Protein AF-A0AAD6LIY0-F1 (afdb_monomer_lite)

Structure (mmCIF, N/CA/C/O backbone):
data_AF-A0AAD6LIY0-F1
#
_entry.id   AF-A0AAD6LIY0-F1
#
loop_
_atom_site.group_PDB
_atom_site.id
_atom_site.type_symbol
_atom_site.label_atom_id
_atom_site.label_alt_id
_atom_site.label_comp_id
_atom_site.label_asym_id
_atom_site.label_entity_id
_atom_site.label_seq_id
_atom_site.pdbx_PDB_ins_code
_atom_site.Cartn_x
_atom_site.Cartn_y
_atom_site.Cartn_z
_atom_site.occupancy
_atom_site.B_iso_or_equiv
_atom_site.auth_seq_id
_atom_site.auth_comp_id
_atom_site.auth_asym_id
_atom_site.auth_atom_id
_atom_site.pdbx_PDB_model_num
ATOM 1 N N . MET A 1 1 ? 48.246 -37.987 -53.014 1.00 38.66 1 MET A N 1
ATO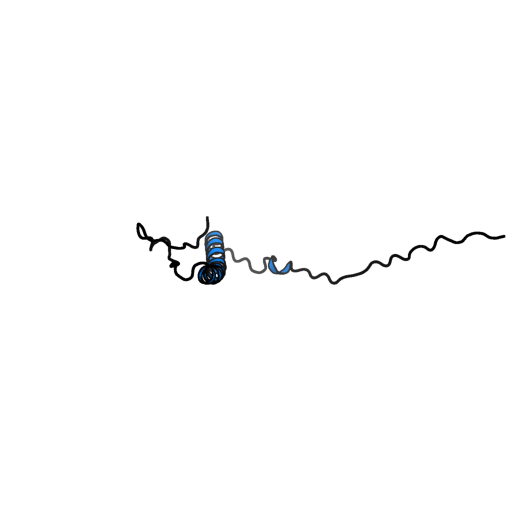M 2 C CA . MET A 1 1 ? 48.627 -37.355 -51.735 1.00 38.66 1 MET A CA 1
ATOM 3 C C . MET A 1 1 ? 47.327 -36.937 -51.069 1.00 38.66 1 MET A C 1
ATOM 5 O O . MET A 1 1 ? 46.679 -36.028 -51.564 1.00 38.66 1 MET A O 1
ATOM 9 N N . ALA A 1 2 ? 46.874 -37.711 -50.084 1.00 60.69 2 ALA A N 1
ATOM 10 C CA . ALA A 1 2 ? 45.650 -37.449 -49.334 1.00 60.69 2 ALA A CA 1
ATOM 11 C C . ALA A 1 2 ? 46.034 -36.670 -48.069 1.00 60.69 2 ALA A C 1
ATOM 13 O O . ALA A 1 2 ? 46.806 -37.180 -47.263 1.00 60.69 2 ALA A O 1
ATOM 14 N N . ALA A 1 3 ? 45.577 -35.427 -47.952 1.00 50.41 3 ALA A N 1
ATOM 15 C CA . ALA A 1 3 ? 45.741 -34.562 -46.783 1.00 50.41 3 ALA A CA 1
ATOM 16 C C . ALA A 1 3 ? 44.840 -33.337 -47.008 1.00 50.41 3 ALA A C 1
ATOM 18 O O . ALA A 1 3 ? 44.921 -32.733 -48.070 1.00 50.41 3 ALA A O 1
ATOM 19 N N . MET A 1 4 ? 43.947 -32.909 -46.126 1.00 49.00 4 MET A N 1
ATOM 20 C CA . MET A 1 4 ? 43.507 -33.361 -44.809 1.00 49.00 4 MET A CA 1
ATOM 21 C C . MET A 1 4 ? 42.005 -33.049 -44.769 1.00 49.00 4 MET A C 1
ATOM 23 O O . MET A 1 4 ? 41.611 -31.949 -45.158 1.00 49.00 4 MET A O 1
ATOM 27 N N . GLU A 1 5 ? 41.173 -33.989 -44.320 1.00 49.97 5 GLU A N 1
ATOM 28 C CA . GLU A 1 5 ? 39.821 -33.651 -43.874 1.00 49.97 5 GLU A CA 1
ATOM 29 C C . GLU A 1 5 ? 39.980 -32.713 -42.676 1.00 49.97 5 GLU A C 1
ATOM 31 O O . GLU A 1 5 ? 40.378 -33.134 -41.589 1.00 49.97 5 GLU A O 1
ATOM 36 N N . ILE A 1 6 ? 39.777 -31.415 -42.911 1.00 59.97 6 ILE A N 1
ATOM 37 C CA . ILE A 1 6 ? 39.653 -30.436 -41.839 1.00 59.97 6 ILE A CA 1
ATOM 38 C C . ILE A 1 6 ? 38.369 -30.827 -41.130 1.00 59.97 6 ILE A C 1
ATOM 40 O O . ILE A 1 6 ? 37.284 -30.663 -41.690 1.00 59.97 6 ILE A O 1
ATOM 44 N N . ASP A 1 7 ? 38.549 -31.429 -39.955 1.00 59.78 7 ASP A N 1
ATOM 45 C CA . ASP A 1 7 ? 37.532 -31.727 -38.959 1.00 59.78 7 ASP A CA 1
ATOM 46 C C . ASP A 1 7 ? 36.471 -30.637 -39.035 1.00 59.78 7 ASP A C 1
ATOM 48 O O . ASP A 1 7 ? 36.765 -29.485 -38.714 1.00 59.78 7 ASP A O 1
ATOM 52 N N . THR A 1 8 ? 35.321 -30.979 -39.635 1.00 57.97 8 THR A N 1
ATOM 53 C CA . THR A 1 8 ? 34.250 -30.048 -40.003 1.00 57.97 8 THR A CA 1
ATOM 54 C C . THR A 1 8 ? 34.075 -29.073 -38.860 1.00 57.97 8 THR A C 1
ATOM 56 O O . THR A 1 8 ? 33.509 -29.443 -37.829 1.00 57.97 8 THR A O 1
ATOM 59 N N . GLU A 1 9 ? 34.602 -27.855 -39.029 1.00 60.72 9 GLU A N 1
ATOM 60 C CA . GLU A 1 9 ? 34.437 -26.783 -38.067 1.00 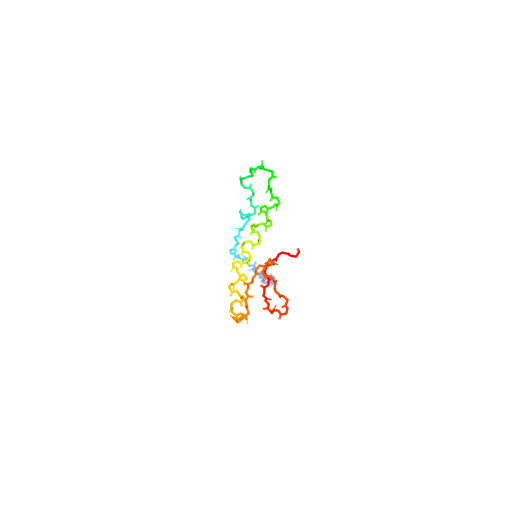60.72 9 GLU A CA 1
ATOM 61 C C . GLU A 1 9 ? 32.934 -26.673 -37.900 1.00 60.72 9 GLU A C 1
ATOM 63 O O . GLU A 1 9 ? 32.225 -26.244 -38.818 1.00 60.72 9 GLU A O 1
ATOM 68 N N . LYS A 1 10 ? 32.416 -27.181 -36.775 1.00 65.12 10 LYS A N 1
ATOM 69 C CA . LYS A 1 10 ? 31.010 -27.028 -36.441 1.00 65.12 10 LYS A CA 1
ATOM 70 C C . LYS A 1 10 ? 30.808 -25.527 -36.444 1.00 65.12 10 LYS A C 1
ATOM 72 O O . LYS A 1 10 ? 31.250 -24.844 -35.524 1.00 65.12 10 LYS A O 1
ATOM 77 N N . ASN A 1 11 ? 30.207 -25.034 -37.523 1.00 68.25 11 ASN A N 1
ATOM 78 C CA . ASN A 1 11 ? 29.898 -23.636 -37.750 1.00 68.25 11 ASN A CA 1
ATOM 79 C C . ASN A 1 11 ? 28.806 -23.279 -36.741 1.00 68.25 11 ASN A C 1
ATOM 81 O O . ASN A 1 11 ? 27.611 -23.281 -37.038 1.00 68.25 11 ASN A O 1
ATOM 85 N N . LEU A 1 12 ? 29.219 -23.098 -35.486 1.00 77.06 12 LEU A N 1
ATOM 86 C CA . LEU A 1 12 ? 28.356 -22.775 -34.369 1.00 77.06 12 LEU A CA 1
ATOM 87 C C . LEU A 1 12 ? 27.910 -21.334 -34.571 1.00 77.06 12 LEU A C 1
ATOM 89 O O . LEU A 1 12 ? 28.556 -20.380 -34.142 1.00 77.06 12 LEU A O 1
ATOM 93 N N . GLN A 1 13 ? 26.796 -21.174 -35.275 1.00 80.94 13 GLN A N 1
ATOM 94 C CA . GLN A 1 13 ? 26.188 -19.871 -35.448 1.00 80.94 13 GLN A CA 1
ATOM 95 C C . GLN A 1 13 ? 25.615 -19.404 -34.112 1.00 80.94 13 GLN A C 1
ATOM 97 O O . GLN A 1 13 ? 24.816 -20.096 -33.473 1.00 80.94 13 GLN A O 1
ATOM 102 N N . ARG A 1 14 ? 26.015 -18.201 -33.691 1.00 84.12 14 ARG A N 1
ATOM 103 C CA . ARG A 1 14 ? 25.453 -17.551 -32.507 1.00 84.12 14 ARG A CA 1
ATOM 104 C C . ARG A 1 14 ? 23.959 -17.328 -32.734 1.00 84.12 14 ARG A C 1
ATOM 106 O O . ARG A 1 14 ? 23.569 -16.451 -33.505 1.00 84.12 14 ARG A O 1
ATOM 113 N N . LYS A 1 15 ? 23.125 -18.094 -32.032 1.00 86.50 15 LYS A N 1
ATOM 114 C CA . LYS A 1 15 ? 21.685 -17.838 -31.978 1.00 86.50 15 LYS A CA 1
ATOM 115 C C . LYS A 1 15 ? 21.445 -16.485 -31.313 1.00 86.50 15 LYS A C 1
ATOM 1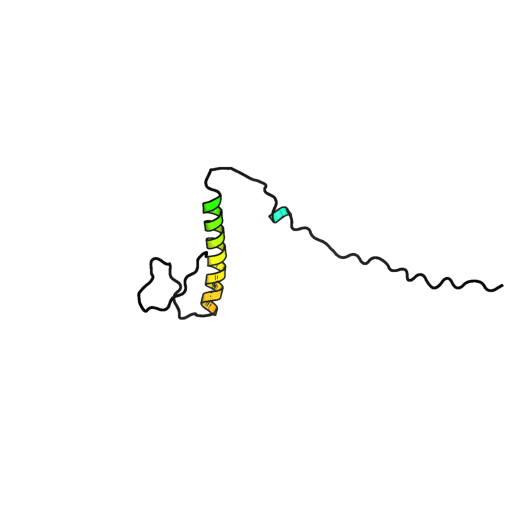17 O O . LYS A 1 15 ? 22.065 -16.168 -30.299 1.00 86.50 15 LYS A O 1
ATOM 122 N N . LYS A 1 16 ? 20.564 -15.686 -31.907 1.00 89.00 16 LYS A N 1
ATOM 123 C CA . LYS A 1 16 ? 20.109 -14.409 -31.355 1.00 89.00 16 LYS A CA 1
ATOM 124 C C . LYS A 1 16 ? 18.699 -14.595 -30.805 1.00 89.00 16 LYS A C 1
ATOM 126 O O . LYS A 1 16 ? 17.896 -15.303 -31.407 1.00 89.00 16 LYS A O 1
ATOM 131 N N . SER A 1 17 ? 18.417 -13.947 -29.687 1.00 90.25 17 SER A N 1
ATOM 132 C CA . SER A 1 17 ? 17.081 -13.799 -29.117 1.00 90.25 17 SER A CA 1
ATOM 133 C C . SER A 1 17 ? 16.793 -12.318 -28.91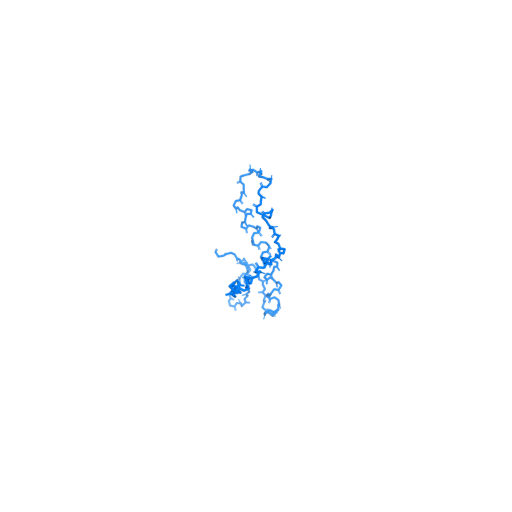6 1.00 90.25 17 SER A C 1
ATOM 135 O O . SER A 1 17 ? 17.715 -11.502 -28.846 1.00 90.25 17 SER A O 1
ATOM 137 N N . THR A 1 18 ? 15.515 -11.970 -28.826 1.00 92.19 18 THR A N 1
ATOM 138 C CA . THR A 1 18 ? 15.100 -10.600 -28.537 1.00 92.19 18 THR A CA 1
ATOM 139 C C . THR A 1 18 ? 15.420 -10.268 -27.084 1.00 92.19 18 THR A C 1
ATOM 141 O O . THR A 1 18 ? 15.040 -11.009 -26.180 1.00 92.19 18 THR A O 1
ATOM 144 N N . TYR A 1 19 ? 16.124 -9.160 -26.871 1.00 93.00 19 TYR A N 1
ATOM 145 C CA . TYR A 1 19 ? 16.306 -8.536 -25.566 1.00 93.00 19 TYR A CA 1
ATOM 146 C C . TYR A 1 19 ? 15.547 -7.212 -25.563 1.00 93.00 19 TYR A C 1
ATOM 148 O O . TYR A 1 19 ? 15.631 -6.458 -26.533 1.00 93.00 19 TYR A O 1
ATOM 156 N N . GLN A 1 20 ? 14.831 -6.938 -24.480 1.00 93.31 20 GLN A N 1
ATOM 157 C CA . GLN A 1 20 ? 14.153 -5.670 -24.251 1.00 93.31 20 GLN A CA 1
ATOM 158 C C . GLN A 1 20 ? 14.624 -5.120 -22.905 1.00 93.31 20 GLN A C 1
ATOM 160 O O . GLN A 1 20 ? 14.493 -5.802 -21.890 1.00 93.31 20 GLN A O 1
ATOM 165 N N . SER A 1 21 ? 15.192 -3.911 -22.910 1.00 91.06 21 SER A N 1
ATOM 166 C CA . SER A 1 21 ? 15.472 -3.177 -21.673 1.00 91.06 21 SER A CA 1
ATOM 167 C C . SER A 1 21 ? 14.161 -2.629 -21.099 1.00 91.06 21 SER A C 1
ATOM 169 O O . SER A 1 21 ? 13.269 -2.242 -21.854 1.00 91.06 21 SER A O 1
ATOM 171 N N . LEU A 1 22 ? 14.051 -2.622 -19.769 1.00 91.69 22 LEU A N 1
ATOM 172 C CA . LEU A 1 22 ? 12.933 -2.045 -19.011 1.00 91.69 22 LEU A CA 1
ATOM 173 C C . LEU A 1 22 ? 13.414 -0.925 -18.068 1.00 91.69 22 LEU A C 1
ATOM 175 O O . LEU A 1 22 ? 12.719 -0.570 -17.111 1.00 91.69 22 LEU A O 1
ATOM 179 N N . ASP A 1 23 ? 14.606 -0.383 -18.335 1.00 92.19 23 ASP A N 1
ATOM 180 C CA . ASP A 1 23 ? 15.316 0.544 -17.445 1.00 92.19 23 ASP A CA 1
ATOM 181 C C . ASP A 1 23 ? 14.599 1.894 -17.303 1.00 92.19 23 ASP A C 1
ATOM 183 O O . ASP A 1 23 ? 14.724 2.549 -16.272 1.00 92.19 23 ASP A O 1
ATOM 187 N N . GLU A 1 24 ? 13.774 2.262 -18.288 1.00 88.75 24 GLU A N 1
ATOM 188 C CA . GLU A 1 24 ? 12.937 3.472 -18.284 1.00 88.75 24 GLU A CA 1
ATOM 189 C C . GLU A 1 24 ? 12.064 3.577 -17.021 1.00 88.75 24 GLU A C 1
ATOM 191 O O . GLU A 1 24 ? 11.813 4.669 -16.521 1.00 88.75 24 GLU A O 1
ATOM 196 N N . THR A 1 25 ? 11.656 2.441 -16.443 1.00 85.19 25 THR A N 1
ATOM 197 C CA . THR A 1 25 ? 10.852 2.395 -15.206 1.00 85.19 25 THR A CA 1
ATOM 198 C C . THR A 1 25 ? 11.597 2.961 -13.993 1.00 85.19 25 THR A C 1
ATOM 200 O O . THR A 1 25 ? 10.979 3.410 -13.028 1.00 85.19 25 THR A O 1
ATOM 203 N N . PHE A 1 26 ? 12.927 2.910 -14.023 1.00 85.69 26 PHE A N 1
ATOM 204 C CA . PHE A 1 26 ? 13.802 3.351 -12.940 1.00 85.69 26 PHE A CA 1
ATOM 205 C C . PHE A 1 26 ? 14.448 4.710 -13.233 1.00 85.69 26 PHE A C 1
ATOM 207 O O . PHE A 1 26 ? 15.168 5.237 -12.382 1.00 85.69 26 PHE A O 1
ATOM 214 N N . GLU A 1 27 ? 14.201 5.286 -14.412 1.00 87.38 27 GLU A N 1
ATOM 215 C CA . GLU A 1 27 ? 14.725 6.593 -14.782 1.00 87.38 27 GLU A CA 1
ATOM 216 C C . GLU A 1 27 ? 13.988 7.703 -14.019 1.00 87.38 27 GLU A C 1
ATOM 218 O O . GLU A 1 27 ? 12.766 7.852 -14.075 1.00 87.38 27 GLU A O 1
ATOM 223 N N . ILE A 1 28 ? 14.748 8.522 -13.294 1.00 82.19 28 ILE A N 1
ATOM 224 C CA . ILE A 1 28 ? 14.206 9.668 -12.565 1.00 82.19 28 ILE A CA 1
ATOM 225 C C . ILE A 1 28 ? 14.084 10.843 -13.539 1.00 82.19 28 ILE A C 1
ATOM 227 O O . ILE A 1 28 ? 15.055 11.550 -13.791 1.00 82.19 28 ILE A O 1
ATOM 231 N N . GLN A 1 29 ? 12.889 11.061 -14.088 1.00 74.12 29 GLN A N 1
ATOM 232 C CA . GLN A 1 29 ? 12.674 12.113 -15.095 1.00 74.12 29 GLN A CA 1
ATOM 233 C C . GLN A 1 29 ? 12.257 13.471 -14.503 1.00 74.12 29 GLN A C 1
ATOM 235 O O . GLN A 1 29 ? 12.642 14.512 -15.024 1.00 74.12 29 GLN A O 1
ATOM 240 N N . ASN A 1 30 ? 11.477 13.486 -13.413 1.00 66.88 30 ASN A N 1
ATOM 241 C CA . ASN A 1 30 ? 10.803 14.694 -12.909 1.00 66.88 30 ASN A CA 1
ATOM 242 C C . ASN A 1 30 ? 10.980 14.891 -11.393 1.00 66.88 30 ASN A C 1
ATOM 244 O O . ASN A 1 30 ? 10.008 14.941 -10.634 1.00 66.88 30 ASN A O 1
ATOM 248 N N . GLU A 1 31 ? 12.220 15.015 -10.922 1.00 66.75 31 GLU A N 1
ATOM 249 C CA . GLU A 1 31 ? 12.479 15.334 -9.516 1.00 66.75 31 GLU A CA 1
ATOM 250 C C . GLU A 1 31 ? 12.043 16.771 -9.182 1.00 66.75 31 GLU A C 1
ATOM 252 O O . GLU A 1 31 ? 12.651 17.751 -9.603 1.00 66.75 31 GLU A O 1
ATOM 257 N N . THR A 1 32 ? 10.981 16.919 -8.386 1.00 59.84 32 THR A N 1
ATOM 258 C CA . THR A 1 32 ? 10.661 18.191 -7.720 1.00 59.84 32 THR A CA 1
ATOM 259 C C . THR A 1 32 ? 10.814 18.013 -6.215 1.00 59.84 32 THR A C 1
ATOM 261 O O . THR A 1 32 ? 9.952 17.443 -5.544 1.00 59.84 32 THR A O 1
ATOM 264 N N . TYR A 1 33 ? 11.925 18.500 -5.662 1.00 58.97 33 TYR A N 1
ATOM 265 C CA . TYR A 1 33 ? 12.191 18.428 -4.227 1.00 58.97 33 TYR A CA 1
ATOM 266 C C . TYR A 1 33 ? 11.278 19.403 -3.466 1.00 58.97 33 TYR A C 1
ATOM 268 O O . TYR A 1 33 ? 11.541 20.601 -3.392 1.00 58.97 33 TYR A O 1
ATOM 276 N N . ARG A 1 34 ? 10.169 18.891 -2.915 1.00 65.62 34 ARG A N 1
ATOM 277 C CA . ARG A 1 34 ? 9.193 19.670 -2.119 1.00 65.62 34 ARG A CA 1
ATOM 278 C C . ARG A 1 34 ? 9.190 19.321 -0.622 1.00 65.62 34 ARG A C 1
ATOM 280 O O . ARG A 1 34 ? 8.240 19.640 0.081 1.00 65.62 34 ARG A O 1
ATOM 287 N N . GLY A 1 35 ? 10.236 18.651 -0.129 1.00 66.12 35 GLY A N 1
ATOM 288 C CA . GLY A 1 35 ? 10.454 18.417 1.308 1.00 66.12 35 GLY A CA 1
ATOM 289 C C . GLY A 1 35 ? 9.648 17.284 1.968 1.00 66.12 35 GLY A C 1
ATOM 290 O O . GLY A 1 35 ? 9.811 17.070 3.162 1.00 66.12 35 GLY A O 1
ATOM 291 N N . GLN A 1 36 ? 8.820 16.527 1.233 1.00 67.12 36 GLN A N 1
ATOM 292 C CA . GLN A 1 36 ? 8.037 15.393 1.773 1.00 67.12 36 GLN A CA 1
ATOM 293 C C . GLN A 1 36 ? 8.306 14.058 1.051 1.00 67.12 36 GLN A C 1
ATOM 295 O O . GLN A 1 36 ? 7.386 13.298 0.775 1.00 67.12 36 GLN A O 1
ATOM 300 N N . GLN A 1 37 ? 9.557 13.746 0.706 1.00 72.75 37 GLN A N 1
ATOM 301 C CA . GLN A 1 37 ? 9.852 12.539 -0.083 1.00 72.75 37 GLN A CA 1
ATOM 302 C C . GLN A 1 37 ? 9.553 11.229 0.671 1.00 72.75 37 GLN A C 1
ATOM 304 O O . GLN A 1 37 ? 8.879 10.353 0.137 1.00 72.75 37 GLN A O 1
ATOM 309 N N . TYR A 1 38 ? 10.002 11.082 1.921 1.00 84.62 38 TYR A N 1
ATOM 310 C CA . TYR A 1 38 ? 9.926 9.783 2.602 1.00 84.62 38 TYR A CA 1
ATOM 311 C C . TYR A 1 38 ? 8.511 9.371 3.012 1.00 84.62 38 TYR A C 1
ATOM 313 O O . TYR A 1 38 ? 8.143 8.214 2.819 1.00 84.62 38 TYR A O 1
ATOM 321 N N . SER A 1 39 ? 7.692 10.294 3.521 1.00 86.94 39 SER A N 1
ATOM 322 C CA . SER A 1 39 ? 6.298 9.988 3.872 1.00 86.94 39 SER A CA 1
ATOM 323 C C . SER A 1 39 ? 5.487 9.558 2.648 1.00 86.94 39 SER A C 1
ATOM 325 O O . SER A 1 39 ? 4.699 8.619 2.740 1.00 86.94 39 SER A O 1
ATOM 327 N N . GLN A 1 40 ? 5.735 10.180 1.491 1.00 85.44 40 GLN A N 1
ATOM 328 C CA . GLN A 1 40 ? 5.099 9.822 0.223 1.00 85.44 40 GLN A CA 1
ATOM 329 C C . GLN A 1 40 ? 5.506 8.421 -0.250 1.00 85.44 40 GLN A C 1
ATOM 331 O O . GLN A 1 40 ? 4.661 7.685 -0.749 1.00 85.44 40 GLN A O 1
ATOM 336 N N . ILE A 1 41 ? 6.760 8.003 -0.027 1.00 88.00 41 ILE A N 1
ATOM 337 C CA . ILE A 1 41 ? 7.208 6.636 -0.339 1.00 88.00 41 ILE A CA 1
ATOM 338 C C . ILE A 1 41 ? 6.457 5.609 0.516 1.00 88.00 41 ILE A C 1
ATOM 340 O O . ILE A 1 41 ? 5.943 4.630 -0.025 1.00 88.00 41 ILE A O 1
ATOM 344 N N . TYR A 1 42 ? 6.368 5.815 1.834 1.00 91.06 42 TYR A N 1
ATOM 345 C CA . TYR A 1 42 ? 5.630 4.896 2.711 1.00 91.06 42 TYR A CA 1
ATOM 346 C C . TYR A 1 42 ? 4.137 4.864 2.379 1.00 91.06 42 TYR A C 1
ATOM 348 O O . TYR A 1 42 ? 3.549 3.784 2.332 1.00 91.06 42 TYR A O 1
ATOM 356 N N . PHE A 1 43 ? 3.546 6.024 2.083 1.00 90.50 43 PHE A N 1
ATOM 357 C CA . PHE A 1 43 ? 2.154 6.127 1.659 1.00 90.50 43 PHE A CA 1
ATOM 358 C C . PHE A 1 43 ? 1.900 5.370 0.352 1.00 90.50 43 PHE A C 1
ATOM 360 O O . PHE A 1 43 ? 1.017 4.517 0.308 1.00 90.50 43 PHE A O 1
ATOM 367 N N . ALA A 1 44 ? 2.696 5.626 -0.689 1.00 91.06 44 ALA A N 1
ATOM 368 C CA . ALA A 1 44 ? 2.546 4.972 -1.985 1.00 91.06 44 ALA A CA 1
ATOM 369 C C . ALA A 1 44 ? 2.734 3.453 -1.873 1.00 91.06 44 ALA A C 1
ATOM 371 O O . ALA A 1 44 ? 1.915 2.696 -2.394 1.00 91.06 44 ALA A O 1
ATOM 372 N N . ARG A 1 45 ? 3.759 3.000 -1.135 1.00 93.25 45 ARG A N 1
ATOM 373 C CA . ARG A 1 45 ? 4.006 1.570 -0.887 1.00 93.25 45 ARG A CA 1
ATOM 374 C C . ARG A 1 45 ? 2.810 0.905 -0.226 1.00 93.25 45 ARG A C 1
ATOM 376 O O . ARG A 1 45 ? 2.327 -0.101 -0.736 1.00 93.25 45 ARG A O 1
ATOM 383 N N . LEU A 1 46 ? 2.328 1.473 0.878 1.00 95.12 46 LEU A N 1
ATOM 384 C CA . LEU A 1 46 ? 1.192 0.909 1.593 1.00 95.12 46 LEU A CA 1
ATOM 385 C C . LEU A 1 46 ? -0.059 0.926 0.710 1.00 95.12 46 LEU A C 1
ATOM 387 O O . LEU A 1 46 ? -0.695 -0.104 0.555 1.00 95.12 46 LEU A O 1
ATOM 391 N N . HIS A 1 47 ? -0.373 2.045 0.057 1.00 93.44 47 HIS A N 1
ATOM 392 C CA . HIS A 1 47 ? -1.571 2.180 -0.773 1.00 93.44 47 HIS A CA 1
ATOM 393 C C . HIS A 1 47 ? -1.624 1.167 -1.932 1.00 93.44 47 HIS A C 1
ATOM 395 O O . HIS A 1 47 ? -2.640 0.489 -2.127 1.00 93.44 47 HIS A O 1
ATOM 401 N N . MET A 1 48 ? -0.522 1.023 -2.676 1.00 93.31 48 MET A N 1
ATOM 402 C CA . MET A 1 48 ? -0.441 0.072 -3.789 1.00 93.31 48 MET A CA 1
ATOM 403 C C . MET A 1 48 ? -0.538 -1.376 -3.294 1.00 93.31 48 MET A C 1
ATOM 405 O O . MET A 1 48 ? -1.298 -2.170 -3.850 1.00 93.31 48 MET A O 1
ATOM 409 N N . MET A 1 49 ? 0.179 -1.713 -2.218 1.00 95.31 49 MET A N 1
ATOM 410 C CA . MET A 1 49 ? 0.177 -3.068 -1.663 1.00 95.31 49 MET A CA 1
ATOM 411 C C . MET A 1 49 ? -1.163 -3.437 -1.025 1.00 95.31 49 MET A C 1
ATOM 413 O O . MET A 1 49 ? -1.622 -4.561 -1.207 1.00 95.31 49 MET A O 1
ATOM 417 N N . THR A 1 50 ? -1.826 -2.505 -0.337 1.00 94.12 50 THR A N 1
ATOM 418 C CA . THR A 1 50 ? -3.136 -2.725 0.290 1.00 94.12 50 THR A CA 1
ATOM 419 C C . THR A 1 50 ? -4.173 -3.184 -0.727 1.00 94.12 50 THR A C 1
ATOM 421 O O . THR A 1 50 ? -4.896 -4.140 -0.465 1.00 94.12 50 THR A O 1
ATOM 424 N N . THR A 1 51 ? -4.199 -2.580 -1.918 1.00 91.62 51 THR A N 1
ATOM 425 C CA . THR A 1 51 ? -5.140 -2.966 -2.984 1.00 91.62 51 THR A CA 1
ATOM 426 C C . THR A 1 51 ? -4.953 -4.428 -3.405 1.00 91.62 51 THR A C 1
ATOM 428 O O . THR A 1 51 ? -5.921 -5.181 -3.516 1.00 91.62 51 THR A O 1
ATOM 431 N N . LEU A 1 52 ? -3.699 -4.853 -3.591 1.00 93.88 52 LEU A N 1
ATOM 432 C CA . LEU A 1 52 ? -3.365 -6.232 -3.956 1.00 93.88 52 LEU A CA 1
ATOM 433 C C . LEU A 1 52 ? -3.677 -7.209 -2.817 1.00 93.88 52 LEU A C 1
ATOM 435 O O . LEU A 1 52 ? -4.286 -8.256 -3.036 1.00 93.88 52 LEU A O 1
ATOM 439 N N . LEU A 1 53 ? -3.289 -6.856 -1.592 1.00 94.75 53 LEU A N 1
ATOM 440 C CA . LEU A 1 53 ? -3.476 -7.699 -0.417 1.00 94.75 53 LEU A CA 1
ATOM 441 C C . LEU A 1 53 ? -4.955 -7.876 -0.071 1.00 94.75 53 LEU A C 1
ATOM 443 O O . LEU A 1 53 ? -5.351 -8.979 0.284 1.00 94.75 53 LEU A O 1
ATOM 447 N N . TYR A 1 54 ? -5.794 -6.852 -0.241 1.00 92.06 54 TYR A N 1
ATOM 448 C CA . TYR A 1 54 ? -7.238 -6.964 -0.005 1.00 92.06 54 TYR A CA 1
ATOM 449 C C . TYR A 1 54 ? -7.888 -7.977 -0.952 1.00 92.06 54 TYR A C 1
ATOM 451 O O . TYR A 1 54 ? -8.696 -8.801 -0.521 1.00 92.06 54 TYR A O 1
ATOM 459 N N . SER A 1 55 ? -7.478 -7.984 -2.224 1.00 91.56 55 SER A N 1
ATOM 460 C CA . SER A 1 55 ? -7.920 -9.002 -3.182 1.00 91.56 55 SER A CA 1
ATOM 461 C C . SER A 1 55 ? -7.529 -10.412 -2.718 1.00 91.56 55 SER A C 1
ATOM 463 O O . SER A 1 55 ? -8.363 -11.309 -2.652 1.00 91.56 55 SER A O 1
ATOM 465 N N . LEU A 1 56 ? -6.285 -10.611 -2.279 1.00 94.00 56 LEU A N 1
ATOM 466 C CA . LEU A 1 56 ? -5.818 -11.925 -1.822 1.00 94.00 56 LEU A CA 1
ATOM 467 C C . LEU A 1 56 ? -6.486 -12.382 -0.517 1.00 94.00 56 LEU A C 1
ATOM 469 O O . LEU A 1 56 ? -6.831 -13.555 -0.366 1.00 94.00 56 LEU A O 1
ATOM 473 N N . VAL A 1 57 ? -6.694 -11.463 0.423 1.00 93.75 57 VAL A N 1
ATOM 474 C CA . VAL A 1 57 ? -7.286 -11.760 1.732 1.00 93.75 57 VAL A CA 1
ATOM 475 C C . VAL A 1 57 ? -8.747 -12.177 1.601 1.00 93.75 57 VAL A C 1
ATOM 477 O O . VAL A 1 57 ? -9.153 -13.139 2.256 1.00 93.75 57 VAL A O 1
ATOM 480 N N . THR A 1 58 ? -9.514 -11.525 0.722 1.00 87.44 58 THR A N 1
ATOM 481 C CA . THR A 1 58 ? -10.915 -11.911 0.481 1.00 87.44 58 THR A CA 1
ATOM 482 C C . THR A 1 58 ? -11.037 -13.335 -0.065 1.00 87.44 58 THR A C 1
ATOM 484 O O . THR A 1 58 ? -12.001 -14.024 0.256 1.00 87.44 58 THR A O 1
ATOM 487 N N . HIS A 1 59 ? -10.038 -13.824 -0.807 1.00 92.12 59 HIS A N 1
ATOM 488 C CA . HIS A 1 59 ? -9.977 -15.219 -1.250 1.00 92.12 59 HIS A CA 1
ATOM 489 C C . HIS A 1 59 ? -9.497 -16.197 -0.168 1.00 92.12 59 HIS A C 1
ATOM 491 O O . HIS A 1 59 ? -9.952 -17.339 -0.138 1.00 92.12 59 HIS A O 1
ATOM 497 N N . TRP A 1 60 ? -8.583 -15.784 0.711 1.00 94.31 60 TRP A N 1
ATOM 498 C CA . TRP A 1 60 ? -8.008 -16.665 1.732 1.00 94.31 60 TRP A CA 1
ATOM 499 C C . TRP A 1 60 ? -8.920 -16.866 2.949 1.00 94.31 60 TRP A C 1
ATOM 501 O O . TRP A 1 60 ? -9.149 -18.001 3.370 1.0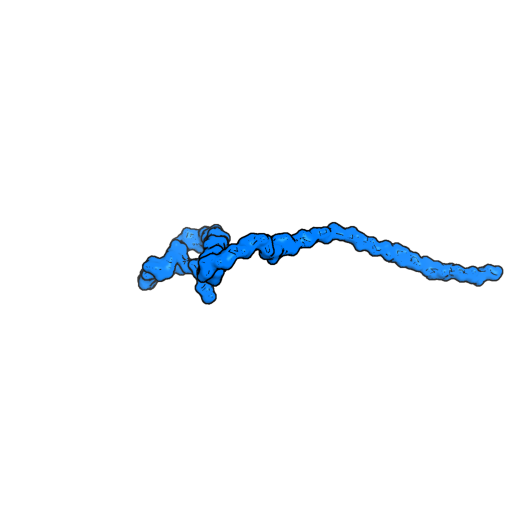0 94.31 60 TRP A O 1
ATOM 511 N N . LYS A 1 61 ? -9.436 -15.773 3.522 1.00 92.25 61 LYS A N 1
ATOM 512 C CA . LYS A 1 61 ? -10.262 -15.773 4.738 1.00 92.25 61 LYS A CA 1
ATOM 513 C C . LYS A 1 61 ? -11.479 -14.852 4.551 1.00 92.25 61 LYS A C 1
ATOM 515 O O . LYS A 1 61 ? -11.553 -13.805 5.190 1.00 92.25 61 LYS A O 1
ATOM 520 N N . PRO A 1 62 ? -12.467 -15.243 3.725 1.00 91.88 62 PRO A N 1
ATOM 521 C CA . PRO A 1 62 ? -13.610 -14.387 3.379 1.00 91.88 62 PRO A CA 1
ATOM 522 C C . PRO A 1 62 ? -14.482 -13.980 4.576 1.00 91.88 62 PRO A C 1
ATOM 524 O O . PRO A 1 62 ? -15.223 -13.007 4.493 1.00 91.88 62 PRO A O 1
ATOM 527 N N . HIS A 1 63 ? -14.426 -14.730 5.679 1.00 93.69 63 HIS A N 1
ATOM 528 C CA . HIS A 1 63 ? -15.249 -14.497 6.868 1.00 93.69 63 HIS A CA 1
ATOM 529 C C . HIS A 1 63 ? -14.572 -13.635 7.940 1.00 93.69 63 HIS A C 1
ATOM 531 O O . HIS A 1 63 ? -15.239 -13.235 8.891 1.00 93.69 63 HIS A O 1
ATOM 537 N N . VAL A 1 64 ? -13.267 -13.372 7.821 1.00 94.38 64 VAL A N 1
ATOM 538 C CA . VAL A 1 64 ? -12.523 -12.584 8.811 1.00 94.38 64 VAL A CA 1
ATOM 539 C C . VAL A 1 64 ? -12.449 -11.135 8.327 1.00 94.38 64 VAL A C 1
ATOM 541 O O . VAL A 1 64 ? -12.014 -10.904 7.196 1.00 94.38 64 VAL A O 1
ATOM 544 N N . PRO A 1 65 ? -12.864 -10.148 9.140 1.00 93.94 65 PRO A N 1
ATOM 545 C CA . PRO A 1 65 ? -12.848 -8.757 8.720 1.00 93.94 65 PRO A CA 1
ATOM 546 C C . PRO A 1 65 ? -11.415 -8.241 8.579 1.00 93.94 65 PRO A C 1
ATOM 548 O O . PRO A 1 65 ? -10.544 -8.516 9.409 1.00 93.94 65 PRO A O 1
ATOM 551 N N . VAL A 1 66 ? -11.197 -7.444 7.536 1.00 93.88 66 VAL A N 1
ATOM 552 C CA . VAL A 1 66 ? -10.018 -6.584 7.423 1.00 93.88 66 VAL A CA 1
ATOM 553 C C . VAL A 1 66 ? -10.373 -5.249 8.062 1.00 93.88 66 VAL A C 1
ATOM 555 O O . VAL A 1 66 ? -11.357 -4.630 7.655 1.00 93.88 66 VAL A O 1
ATOM 558 N N . CYS A 1 67 ? -9.605 -4.809 9.054 1.00 93.44 67 CYS A N 1
ATOM 559 C CA . CYS A 1 67 ? -9.837 -3.536 9.735 1.00 93.44 67 CYS A CA 1
ATOM 560 C C . CYS A 1 67 ? -8.541 -2.737 9.876 1.00 93.44 67 CYS A C 1
ATOM 562 O O . CYS A 1 67 ? -7.440 -3.220 9.597 1.00 93.44 67 CYS A O 1
ATOM 564 N N . THR A 1 68 ? -8.674 -1.472 10.260 1.00 93.38 68 THR A N 1
ATOM 565 C CA . THR A 1 68 ? -7.512 -0.640 10.574 1.00 93.38 68 THR A CA 1
ATOM 566 C C . THR A 1 68 ? -7.042 -0.888 12.006 1.00 93.38 68 THR A C 1
ATOM 568 O O . THR A 1 68 ? -7.800 -1.330 12.864 1.00 93.38 68 THR A O 1
ATOM 571 N N . VAL A 1 69 ? -5.788 -0.538 12.303 1.00 93.81 69 VAL A N 1
ATOM 572 C CA . VAL A 1 69 ? -5.224 -0.658 13.663 1.00 93.81 69 VAL A CA 1
ATOM 573 C C . VAL A 1 69 ? -5.996 0.135 14.727 1.00 93.81 69 VAL A C 1
ATOM 575 O O . VAL A 1 69 ? -5.875 -0.161 15.911 1.00 93.81 69 VAL A O 1
ATOM 578 N N . LEU A 1 70 ? -6.786 1.134 14.320 1.00 95.12 70 LEU A N 1
ATOM 579 C CA . LEU A 1 70 ? -7.609 1.948 15.219 1.00 95.12 70 LEU A CA 1
ATOM 580 C C . LEU A 1 70 ? -8.944 1.279 15.586 1.00 95.12 70 LEU A C 1
ATOM 582 O O . LEU A 1 70 ? -9.600 1.719 16.523 1.00 95.12 70 LEU A O 1
ATOM 586 N N . GLU A 1 71 ? -9.340 0.230 14.866 1.00 94.62 71 GLU A N 1
ATOM 587 C CA . GLU A 1 71 ? -10.608 -0.496 15.033 1.00 94.62 71 GLU A CA 1
ATOM 588 C C . GLU A 1 71 ? -10.404 -1.855 15.720 1.00 94.62 71 GLU A C 1
ATOM 590 O O . GLU A 1 71 ? -11.266 -2.731 15.662 1.00 94.62 71 GLU A O 1
ATOM 595 N N . LEU A 1 72 ? -9.241 -2.064 16.342 1.00 95.19 72 LEU A N 1
ATOM 596 C CA . LEU A 1 72 ? -8.940 -3.294 17.060 1.00 95.19 72 LEU A CA 1
ATOM 597 C C . LEU A 1 72 ? -9.816 -3.417 18.307 1.00 95.19 72 LEU A C 1
ATOM 599 O O . LEU A 1 72 ? -9.871 -2.520 19.147 1.00 95.19 72 LEU A O 1
ATOM 603 N N . GLU A 1 73 ? -10.449 -4.575 18.445 1.00 95.88 73 GLU A N 1
ATOM 604 C CA . GLU A 1 73 ? -11.273 -4.923 19.594 1.00 95.88 73 GLU A CA 1
ATOM 605 C C . GLU A 1 73 ? -10.700 -6.148 20.306 1.00 95.88 73 GLU A C 1
ATOM 607 O O . GLU A 1 73 ? -10.258 -7.114 19.676 1.00 95.88 73 GLU A O 1
ATOM 612 N N . GLU A 1 74 ? -10.728 -6.124 21.638 1.00 96.12 74 GLU A N 1
ATOM 613 C CA . GLU A 1 74 ? -10.233 -7.230 22.451 1.00 96.12 74 GLU A CA 1
ATOM 614 C C . GLU A 1 74 ? -11.027 -8.517 22.179 1.00 96.12 74 GLU A C 1
ATOM 616 O O . GLU A 1 74 ? -12.258 -8.527 22.144 1.00 96.12 74 GLU A O 1
ATOM 621 N N . GLY A 1 75 ? -10.306 -9.620 21.967 1.00 94.88 75 GLY A N 1
ATOM 622 C CA . GLY A 1 75 ? -10.901 -10.938 21.743 1.00 94.88 75 GLY A CA 1
ATOM 623 C C . GLY A 1 75 ? -11.517 -11.162 20.356 1.00 94.88 75 GLY A C 1
ATOM 624 O O . GLY A 1 75 ? -12.063 -12.242 20.127 1.00 94.88 75 GLY A O 1
ATOM 625 N N . LYS A 1 76 ? -11.424 -10.204 19.419 1.00 95.12 76 LYS A N 1
ATOM 626 C CA . LYS A 1 76 ? -11.914 -10.370 18.039 1.00 95.12 76 LYS A CA 1
ATOM 627 C C . LYS A 1 76 ? -10.785 -10.706 17.060 1.00 95.12 76 LYS A C 1
ATOM 629 O O . LYS A 1 76 ? -9.794 -9.988 16.965 1.00 95.12 76 LYS A O 1
ATOM 634 N N . GLU A 1 77 ? -10.957 -11.785 16.290 1.00 95.00 77 GLU A N 1
ATOM 635 C CA . GLU A 1 77 ? -10.054 -12.112 15.177 1.00 95.00 77 GLU A CA 1
ATOM 636 C C . GLU A 1 77 ? -10.267 -11.119 14.023 1.00 95.00 77 GLU A C 1
ATOM 638 O O . GLU A 1 77 ? -11.394 -10.893 13.580 1.00 95.00 77 GLU A O 1
ATOM 643 N N . CYS A 1 78 ? -9.178 -10.535 13.524 1.00 95.44 78 CYS A N 1
ATOM 644 C CA . CYS A 1 78 ? -9.182 -9.621 12.385 1.00 95.44 78 CYS A CA 1
ATOM 645 C C . CYS A 1 78 ? -7.879 -9.735 11.583 1.00 95.44 78 CYS A C 1
ATOM 647 O O . CYS A 1 78 ? -6.904 -10.352 12.023 1.00 95.44 78 CYS A O 1
ATOM 649 N N . ILE A 1 79 ? -7.870 -9.144 10.389 1.00 95.75 79 ILE A N 1
ATOM 650 C CA . ILE A 1 79 ? -6.696 -9.061 9.519 1.00 95.75 79 ILE A CA 1
ATOM 651 C C . ILE A 1 79 ? -6.270 -7.600 9.409 1.00 95.75 79 ILE A C 1
ATOM 653 O O . ILE A 1 79 ? -7.073 -6.740 9.055 1.00 95.75 79 ILE A O 1
ATOM 657 N N . ILE A 1 80 ? -4.989 -7.338 9.666 1.00 94.75 80 ILE A N 1
ATOM 658 C CA . ILE A 1 80 ? -4.372 -6.021 9.505 1.00 94.75 80 ILE A CA 1
ATOM 659 C C . ILE A 1 80 ? -3.423 -6.058 8.310 1.00 94.75 80 ILE A C 1
ATOM 661 O O . ILE A 1 80 ? -2.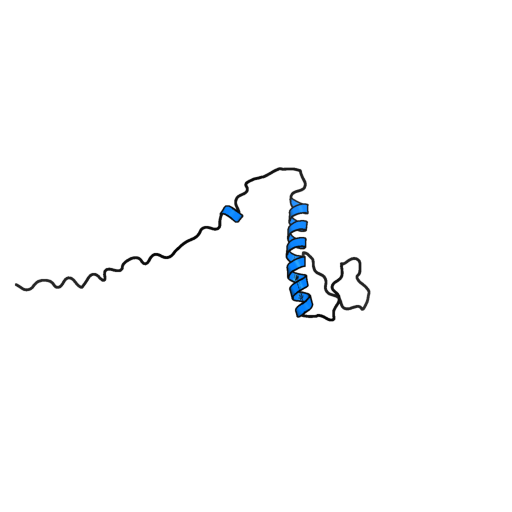607 -6.970 8.176 1.00 94.75 80 ILE A O 1
ATOM 665 N N . VAL A 1 81 ? -3.506 -5.032 7.465 1.00 94.38 81 VAL A N 1
ATOM 666 C CA . VAL A 1 81 ? -2.540 -4.782 6.394 1.00 94.38 81 VAL A CA 1
ATOM 667 C C . VAL A 1 81 ? -1.761 -3.521 6.736 1.00 94.38 81 VAL A C 1
ATOM 669 O O . VAL A 1 81 ? -2.338 -2.454 6.931 1.00 94.38 81 VAL A O 1
ATOM 672 N N . GLY A 1 82 ? -0.442 -3.651 6.822 1.00 93.50 82 GLY A N 1
ATOM 673 C CA . GLY A 1 82 ? 0.442 -2.568 7.223 1.00 93.50 82 GLY A CA 1
ATOM 674 C C . GLY A 1 82 ? 1.877 -2.804 6.778 1.00 93.50 82 GLY A C 1
ATOM 675 O O . GLY A 1 82 ? 2.201 -3.820 6.163 1.00 93.50 82 GLY A O 1
ATOM 676 N N . THR A 1 83 ? 2.730 -1.844 7.111 1.00 92.50 83 THR A N 1
ATOM 677 C CA . THR A 1 83 ? 4.181 -1.933 6.930 1.00 92.50 83 THR A CA 1
ATOM 678 C C . THR A 1 83 ? 4.810 -2.320 8.268 1.00 92.50 83 THR A C 1
ATOM 680 O O . THR A 1 83 ? 4.393 -1.784 9.295 1.00 92.50 83 THR A O 1
ATOM 683 N N . LEU A 1 84 ? 5.774 -3.245 8.248 1.00 90.12 84 LEU A N 1
ATOM 684 C CA . LEU A 1 84 ? 6.590 -3.616 9.413 1.00 90.12 84 LEU A CA 1
ATOM 685 C C . LEU A 1 84 ? 7.712 -2.605 9.665 1.00 90.12 84 LEU A C 1
ATOM 687 O O . LEU A 1 84 ? 8.265 -2.090 8.665 1.00 90.12 84 LEU A O 1
#

Secondary structure (DSSP, 8-state):
----------------------GGGG--------S-HHHHHHHHHHHHHHHHHHHHHHHH-TTSPB--GGG--TT---B-----

Foldseek 3Di:
DDDDPPPPPPPPDDDDDDDDDPCVVVDDDDDDCPPCPPVVVQVVVQVVVVVVVVVVCCVVPVPAAADDPVPDDPPHGHDYRHDD

InterPro domains:
  IPR024826 DNA polymerase delta/II small subunit family [PTHR10416] (8-84)
  IPR040663 DNA polymerase delta subunit, OB-fold domain [PF18018] (37-84)

Sequence (84 aa):
MAAMEIDTEKNLQRKKSTYQSLDETFEIQNETYRGQQYSQIYFARLHMMTTLLYSLVTHWKPHVPVCTVLELEEGKECIIVGTL

pLDDT: mean 84.24, std 14.1, range [38.66, 96.12]

Organism: NCBI:txid444605

Radius of gyration: 28.63 Å; chains: 1; bounding box: 64×57×74 Å